Protein AF-A0A2R4FYD7-F1 (afdb_monomer)

Mean predicted aligned error: 16.91 Å

pLDDT: mean 74.59, std 19.52, range [27.27, 94.44]

InterPro domains:
  IPR013087 Zinc finger C2H2-type [PF00096] (38-62)
  IPR013087 Zinc finger C2H2-type [PF00096] (68-92)
  IPR013087 Zinc finger C2H2-type [PS00028] (40-62)
  IPR013087 Zinc finger C2H2-type [PS00028] (70-92)
  IPR013087 Zinc finger C2H2-type [PS50157] (38-67)
  IPR013087 Zinc finger C2H2-type [PS50157] (68-97)
  IPR013087 Zinc finger C2H2-type [PS50157] (98-124)
  IPR013087 Zinc finger C2H2-type [SM00355] (38-62)
  IPR013087 Zinc finger C2H2-type [SM00355] (68-92)
  IPR013087 Zinc finger C2H2-type [SM00355] (98-119)
  IPR036236 Zinc finger C2H2 superfamily [SSF57667] (49-107)

Radius of gyration: 28.53 Å; Cα contacts (8 Å, |Δi|>4): 106; chains: 1; bounding box: 79×67×63 Å

Solvent-accessible surface area (backbone atoms only — not comparable to full-atom values): 10102 Å² total; per-residue (Å²): 136,84,83,90,84,81,88,77,81,86,73,75,79,76,81,79,77,82,87,62,98,77,67,79,82,67,85,64,82,79,72,80,62,77,75,66,70,33,71,50,85,54,90,96,43,92,52,74,25,82,40,67,70,57,40,55,45,51,50,27,63,80,71,67,47,46,87,33,66,43,88,50,94,93,61,68,49,63,22,63,42,67,69,56,42,58,57,52,54,36,69,78,72,65,55,54,83,36,68,40,86,88,78,66,52,66,24,73,43,65,70,60,43,60,57,45,48,64,55,49,52,54,55,48,54,50,53,51,50,49,53,50,49,53,53,52,39,47,75,71,70,64,67,86,68,64,85,72,56,61,66,64,66,74,78,112

Nearest PDB structures (foldseek):
  5kea-assembly1_A  TM=8.793E-01  e=1.743E-09  Mus musculus
  6b0r-assembly1_D  TM=8.792E-01  e=4.077E-09  Homo sapiens
  6blw-assembly1_A  TM=8.544E-01  e=2.580E-09  Homo sapiens
  5ke8-assembly1_A  TM=8.823E-01  e=6.442E-09  Mus musculus
  6wmi-assembly2_D  TM=8.531E-01  e=9.881E-07  Homo sapiens

Organism: NCBI:txid177213

Sequence (156 aa):
TNSSGEGANGRRLRRVACTCPNCRDGEGRNNESKKKQHICHIPGCNKVYGKTSHLRAHLRWHAGERPFICNWLFCGKRFTRSDELQRHRRTHTGEKRFTCNECCKRFMRSDHLSKHIRHCVLMHHSVFFVLYYMFYLFLLGLGGIEKNLYDIVIEN

Foldseek 3Di:
DDDDDDDDDPDPPPDDDDPDPDPPPDPPPPPPVVQDKDADPPPPGGDIHSDPVVSVLVVCVVVVDFPAFAPDPPGRDTHSDPVVSVLVVCVVVVDFPDADPQPRDTHSDPVVVVVVNVVSCVVSVVVVVVVVVQVVCVVVVNPPDDPPVVVVVVVD

Structure (mmCIF, N/CA/C/O backbone):
data_AF-A0A2R4FYD7-F1
#
_entry.id   AF-A0A2R4FYD7-F1
#
loop_
_atom_site.group_PDB
_atom_site.id
_atom_site.type_symbol
_atom_site.label_atom_id
_atom_site.label_alt_id
_atom_site.label_comp_id
_atom_site.label_asym_id
_atom_site.label_entity_id
_atom_site.label_seq_id
_atom_site.pdbx_PDB_ins_code
_atom_site.Cartn_x
_atom_site.Cartn_y
_atom_site.Cartn_z
_atom_site.occupancy
_atom_site.B_iso_or_equiv
_atom_site.auth_seq_id
_atom_site.auth_comp_id
_atom_site.auth_asym_id
_atom_site.auth_atom_id
_atom_site.pdbx_PDB_model_num
ATOM 1 N N . THR A 1 1 ? 48.824 -39.545 5.256 1.00 33.00 1 THR A N 1
ATOM 2 C CA . THR A 1 1 ? 49.257 -38.715 6.392 1.00 33.00 1 THR A CA 1
ATOM 3 C C . THR A 1 1 ? 48.348 -37.506 6.471 1.00 33.00 1 THR A C 1
ATOM 5 O O . THR A 1 1 ? 48.280 -36.758 5.510 1.00 33.00 1 THR A O 1
ATOM 8 N N . ASN A 1 2 ? 47.643 -37.397 7.602 1.00 27.27 2 ASN A N 1
ATOM 9 C CA . ASN A 1 2 ? 47.117 -36.178 8.239 1.00 27.27 2 ASN A CA 1
ATOM 10 C C . ASN A 1 2 ? 46.028 -35.395 7.464 1.00 27.27 2 ASN A C 1
ATOM 12 O O . ASN A 1 2 ? 46.289 -34.783 6.440 1.00 27.27 2 ASN A O 1
ATOM 16 N N . SER A 1 3 ? 44.747 -35.561 7.828 1.00 29.89 3 SER A N 1
ATOM 17 C CA . SER A 1 3 ? 44.010 -34.864 8.917 1.00 29.89 3 SER A CA 1
ATOM 18 C C . SER A 1 3 ? 43.459 -33.505 8.459 1.00 29.89 3 SER A C 1
ATOM 20 O O . SER A 1 3 ? 44.226 -32.626 8.092 1.00 29.89 3 SER A O 1
ATOM 22 N N . SER A 1 4 ? 42.135 -33.377 8.335 1.00 28.45 4 SER A N 1
ATOM 23 C CA . SER A 1 4 ? 41.247 -32.719 9.320 1.00 28.45 4 SER A CA 1
ATOM 24 C C . SER A 1 4 ? 41.284 -31.188 9.256 1.00 28.45 4 SER A C 1
ATOM 26 O O . SER A 1 4 ? 42.335 -30.580 9.415 1.00 28.45 4 SER A O 1
ATOM 28 N N . GLY A 1 5 ? 40.118 -30.561 9.085 1.00 31.62 5 GLY A N 1
ATOM 29 C CA . GLY A 1 5 ? 39.974 -29.109 9.180 1.00 31.62 5 GLY A CA 1
ATOM 30 C C . GLY A 1 5 ? 38.547 -28.646 8.919 1.00 31.62 5 GLY A C 1
ATOM 31 O O . GLY A 1 5 ? 38.161 -28.390 7.785 1.00 31.62 5 GLY A O 1
ATOM 32 N N . GLU A 1 6 ? 37.775 -28.594 9.996 1.00 30.27 6 GLU A N 1
ATOM 33 C CA . GLU A 1 6 ? 36.379 -28.185 10.098 1.00 30.27 6 GLU A CA 1
ATOM 34 C C . GLU A 1 6 ? 36.137 -26.692 9.798 1.00 30.27 6 GLU A C 1
ATOM 36 O O . GLU A 1 6 ? 37.049 -25.884 9.640 1.00 30.27 6 GLU A O 1
ATOM 41 N N . GLY A 1 7 ? 34.851 -26.345 9.708 1.00 31.69 7 GLY A N 1
ATOM 42 C CA . GLY A 1 7 ? 34.322 -25.075 9.229 1.00 31.69 7 GLY A CA 1
ATOM 43 C C . GLY A 1 7 ? 34.656 -23.811 10.025 1.00 31.69 7 GLY A C 1
ATOM 44 O O . GLY A 1 7 ? 35.033 -23.823 11.191 1.00 31.69 7 GLY A O 1
ATOM 45 N N . ALA A 1 8 ? 34.371 -22.672 9.394 1.00 36.94 8 ALA A N 1
ATOM 46 C CA . ALA A 1 8 ? 34.264 -21.390 10.075 1.00 36.94 8 ALA A CA 1
ATOM 47 C C . ALA A 1 8 ? 33.096 -20.577 9.498 1.00 36.94 8 ALA A C 1
ATOM 49 O O . ALA A 1 8 ? 33.188 -19.916 8.466 1.00 36.94 8 ALA A O 1
ATOM 50 N N . ASN A 1 9 ? 31.973 -20.647 10.215 1.00 36.50 9 ASN A N 1
ATOM 51 C CA . ASN A 1 9 ? 30.857 -19.709 10.165 1.00 36.50 9 ASN A CA 1
ATOM 52 C C . ASN A 1 9 ? 31.379 -18.261 10.131 1.00 36.50 9 ASN A C 1
ATOM 54 O O . ASN A 1 9 ? 32.063 -17.830 11.063 1.00 36.50 9 ASN A O 1
ATOM 58 N N . GLY A 1 10 ? 31.015 -17.498 9.096 1.00 36.38 10 GLY A N 1
ATOM 59 C CA . GLY A 1 10 ? 31.314 -16.071 8.981 1.00 36.38 10 GLY A CA 1
ATOM 60 C C . GLY A 1 10 ? 30.627 -15.270 10.087 1.00 36.38 10 GLY A C 1
ATOM 61 O O . GLY A 1 10 ? 29.516 -14.765 9.915 1.00 36.38 10 GLY A O 1
ATOM 62 N N . ARG A 1 11 ? 31.278 -15.157 11.250 1.00 40.59 11 ARG A N 1
ATOM 63 C CA . ARG A 1 11 ? 30.823 -14.302 12.348 1.00 40.59 11 ARG A CA 1
ATOM 64 C C . ARG A 1 11 ? 30.932 -12.850 11.900 1.00 40.59 11 ARG A C 1
ATOM 66 O O . ARG A 1 11 ? 32.017 -12.293 11.778 1.00 40.59 11 ARG A O 1
ATOM 73 N N . ARG A 1 12 ? 29.769 -12.231 11.699 1.00 44.16 12 ARG A N 1
ATOM 74 C CA . ARG A 1 12 ? 29.578 -1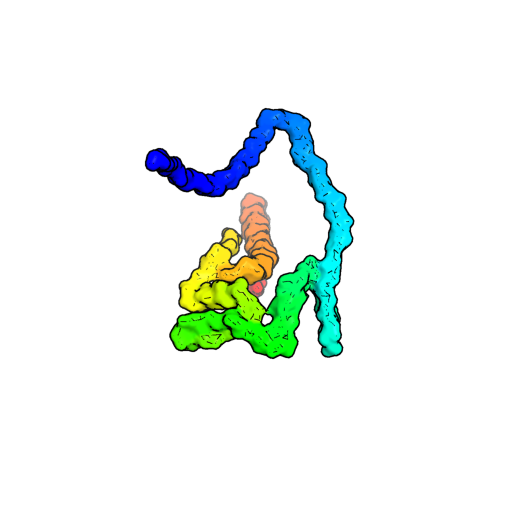0.780 11.660 1.00 44.16 12 ARG A CA 1
ATOM 75 C C . ARG A 1 12 ? 30.255 -10.192 12.906 1.00 44.16 12 ARG A C 1
ATOM 77 O O . ARG A 1 12 ? 29.752 -10.387 14.012 1.00 44.16 12 ARG A O 1
ATOM 84 N N . LEU A 1 13 ? 31.401 -9.529 12.731 1.00 43.53 13 LEU A N 1
ATOM 85 C CA . LEU A 1 13 ? 32.091 -8.827 13.814 1.00 43.53 13 LEU A CA 1
ATOM 86 C C . LEU A 1 13 ? 31.080 -7.895 14.494 1.00 43.53 13 LEU A C 1
ATOM 88 O O . LEU A 1 13 ? 30.484 -7.024 13.850 1.00 43.53 13 LEU A O 1
ATOM 92 N N . ARG A 1 14 ? 30.820 -8.135 15.784 1.00 42.22 14 ARG A N 1
ATOM 93 C CA . ARG A 1 14 ? 30.007 -7.238 16.604 1.00 42.22 14 ARG A CA 1
ATOM 94 C C . ARG A 1 14 ? 30.770 -5.923 16.696 1.00 42.22 14 ARG A C 1
ATOM 96 O O . ARG A 1 14 ? 31.913 -5.904 17.138 1.00 42.22 14 ARG A O 1
ATOM 103 N N . ARG A 1 15 ? 30.132 -4.838 16.256 1.00 48.00 15 ARG A N 1
ATOM 104 C CA . ARG A 1 15 ? 30.593 -3.477 16.533 1.00 48.00 15 ARG A CA 1
ATOM 105 C C . ARG A 1 15 ? 30.651 -3.339 18.055 1.00 48.00 15 ARG A C 1
ATOM 107 O O . ARG A 1 15 ? 29.610 -3.420 18.702 1.00 48.00 15 ARG A O 1
ATOM 114 N N . VAL A 1 16 ? 31.852 -3.217 18.611 1.00 51.78 16 VAL A N 1
ATOM 115 C CA . VAL A 1 16 ? 32.033 -2.840 20.013 1.00 51.78 16 VAL A CA 1
ATOM 116 C C . VAL A 1 16 ? 31.567 -1.391 20.121 1.00 51.78 16 VAL A C 1
ATOM 118 O O . VAL A 1 16 ? 32.040 -0.540 19.371 1.00 51.78 16 VAL A O 1
ATOM 121 N N . ALA A 1 17 ? 30.567 -1.139 20.962 1.00 49.44 17 ALA A N 1
ATOM 122 C CA . ALA A 1 17 ? 30.109 0.210 21.256 1.00 49.44 17 ALA A CA 1
ATOM 123 C C . ALA A 1 17 ? 31.117 0.861 22.209 1.00 49.44 17 ALA A C 1
ATOM 125 O O . ALA A 1 17 ? 31.441 0.289 23.250 1.00 49.44 17 ALA A O 1
ATOM 126 N N . CYS A 1 18 ? 31.634 2.025 21.832 1.00 50.72 18 CYS A N 1
ATOM 127 C CA . CYS A 1 18 ? 32.510 2.830 22.670 1.00 50.72 18 CYS A CA 1
ATOM 128 C C . CYS A 1 18 ? 31.709 3.344 23.880 1.00 50.72 18 CYS A C 1
ATOM 130 O O . CYS A 1 18 ? 30.612 3.867 23.713 1.00 50.72 18 CYS A O 1
ATOM 132 N N . THR A 1 19 ? 32.233 3.200 25.099 1.00 57.06 19 THR A N 1
ATOM 133 C CA . THR A 1 19 ? 31.563 3.613 26.351 1.00 57.06 19 THR A CA 1
ATOM 134 C C . THR A 1 19 ? 32.131 4.916 26.926 1.00 57.06 19 THR A C 1
ATOM 136 O O . THR A 1 19 ? 32.179 5.096 28.140 1.00 57.06 19 THR A O 1
ATOM 139 N N . CYS A 1 20 ? 32.604 5.830 26.078 1.00 50.19 20 CYS A N 1
ATOM 140 C CA . CYS A 1 20 ? 33.172 7.101 26.527 1.00 50.19 20 CYS A CA 1
ATOM 141 C C . CYS A 1 20 ? 32.080 8.189 26.618 1.00 50.19 20 CYS A C 1
ATOM 143 O O . CYS A 1 20 ? 31.409 8.433 25.616 1.00 50.19 20 CYS A O 1
ATOM 145 N N . PRO A 1 21 ? 31.936 8.911 27.751 1.00 57.28 21 PRO A N 1
ATOM 146 C CA . PRO A 1 21 ? 30.875 9.911 27.950 1.00 57.28 21 PRO A CA 1
ATOM 147 C C . PRO A 1 21 ? 30.962 11.171 27.069 1.00 57.28 21 PRO A C 1
ATOM 149 O O . PRO A 1 21 ? 30.112 12.045 27.192 1.00 57.28 21 PRO A O 1
ATOM 152 N N . ASN A 1 22 ? 31.989 11.300 26.219 1.00 51.84 22 ASN A N 1
ATOM 153 C CA . ASN A 1 22 ? 32.219 12.495 25.397 1.00 51.84 22 ASN A CA 1
ATOM 154 C C . ASN A 1 22 ? 32.762 12.201 23.984 1.00 51.84 22 ASN A C 1
ATOM 156 O O . ASN A 1 22 ? 33.291 13.091 23.317 1.00 51.84 22 ASN A O 1
ATOM 160 N N . CYS A 1 23 ? 32.625 10.964 23.492 1.00 43.88 23 CYS A N 1
ATOM 161 C CA . CYS A 1 23 ? 32.843 10.703 22.071 1.00 43.88 23 CYS A CA 1
ATOM 162 C C . CYS A 1 23 ? 31.689 11.328 21.280 1.00 43.88 23 CYS A C 1
ATOM 164 O O . CYS A 1 23 ? 30.550 10.867 21.351 1.00 43.88 23 CYS A O 1
ATOM 166 N N . ARG A 1 24 ? 31.978 12.378 20.502 1.00 52.16 24 ARG A N 1
ATOM 167 C CA . ARG A 1 24 ? 31.128 12.773 19.372 1.00 52.16 24 ARG A CA 1
ATOM 168 C C . ARG A 1 24 ? 31.224 11.672 18.317 1.00 52.16 24 ARG A C 1
ATOM 170 O O . ARG A 1 24 ? 32.004 11.761 17.373 1.00 52.16 24 ARG A O 1
ATOM 177 N N . ASP A 1 25 ? 30.464 10.604 18.521 1.00 47.91 25 ASP A N 1
ATOM 178 C CA . ASP A 1 25 ? 30.316 9.538 17.543 1.00 47.91 25 ASP A CA 1
ATOM 179 C C . ASP A 1 25 ? 29.628 10.102 16.299 1.00 47.91 25 ASP A C 1
ATOM 181 O O . ASP A 1 25 ? 28.434 10.398 16.287 1.00 47.91 25 ASP A O 1
ATOM 185 N N . GLY A 1 26 ? 30.412 10.224 15.232 1.00 52.62 26 GLY A N 1
ATOM 186 C CA . GLY A 1 26 ? 29.911 10.472 13.892 1.00 52.62 26 GLY A CA 1
ATOM 187 C C . GLY A 1 26 ? 30.078 11.910 13.427 1.00 52.62 26 GLY A C 1
ATOM 188 O O . GLY A 1 26 ? 29.093 12.591 13.151 1.00 52.62 26 GLY A O 1
ATOM 189 N N . GLU A 1 27 ? 31.317 12.295 13.115 1.00 43.78 27 GLU A N 1
ATOM 190 C CA . GLU A 1 27 ? 31.536 12.907 11.803 1.00 43.78 27 GLU A CA 1
ATOM 191 C C . GLU A 1 27 ? 31.035 11.901 10.763 1.00 43.78 27 GLU A C 1
ATOM 193 O O . GLU A 1 27 ? 31.726 10.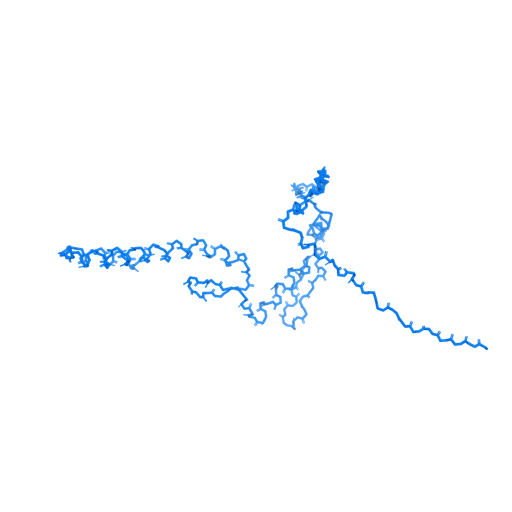986 10.303 1.00 43.78 27 GLU A O 1
ATOM 198 N N . GLY A 1 28 ? 29.734 11.991 10.489 1.00 46.50 28 GLY A N 1
ATOM 199 C CA . GLY A 1 28 ? 29.134 11.338 9.356 1.00 46.50 28 GLY A CA 1
ATOM 200 C C . GLY A 1 28 ? 29.953 11.765 8.159 1.00 46.50 28 GLY A C 1
ATOM 201 O O . GLY A 1 28 ? 30.082 12.956 7.905 1.00 46.50 28 GLY A O 1
ATOM 202 N N . ARG A 1 29 ? 30.507 10.788 7.438 1.00 45.06 29 ARG A N 1
ATOM 203 C CA . ARG A 1 29 ? 30.968 10.996 6.071 1.00 45.06 29 ARG A CA 1
ATOM 204 C C . ARG A 1 29 ? 29.830 11.677 5.320 1.00 45.06 29 ARG A C 1
ATOM 206 O O . ARG A 1 29 ? 28.908 11.017 4.840 1.00 45.06 29 ARG A O 1
ATOM 213 N N . ASN A 1 30 ? 29.903 12.992 5.220 1.00 46.16 30 ASN A N 1
ATOM 214 C CA . ASN A 1 30 ? 29.265 13.822 4.224 1.00 46.16 30 ASN A CA 1
ATOM 215 C C . ASN A 1 30 ? 29.924 13.473 2.890 1.00 46.16 30 ASN A C 1
ATOM 217 O O . ASN A 1 30 ? 30.601 14.262 2.244 1.00 46.16 30 ASN A O 1
ATOM 221 N N . ASN A 1 31 ? 29.684 12.235 2.460 1.00 47.81 31 ASN A N 1
ATOM 222 C CA . ASN A 1 31 ? 29.719 11.892 1.063 1.00 47.81 31 ASN A CA 1
ATOM 223 C C . ASN A 1 31 ? 28.508 12.591 0.457 1.00 47.81 31 ASN A C 1
ATOM 225 O O . ASN A 1 31 ? 27.449 11.989 0.268 1.00 47.81 31 ASN A O 1
ATOM 229 N N . GLU A 1 32 ? 28.676 13.864 0.119 1.00 52.69 32 GLU A N 1
ATOM 230 C CA . GLU A 1 32 ? 27.857 14.543 -0.873 1.00 52.69 32 GLU A CA 1
ATOM 231 C C . GLU A 1 32 ? 28.197 13.952 -2.251 1.00 52.69 32 GLU A C 1
ATOM 233 O O . GLU A 1 32 ? 28.662 14.595 -3.187 1.00 52.69 32 GLU A O 1
ATOM 238 N N . SER A 1 33 ? 28.015 12.634 -2.369 1.00 58.75 33 SER A N 1
ATOM 239 C CA . SER A 1 33 ? 28.009 11.933 -3.633 1.00 58.75 33 SER A CA 1
ATOM 240 C C . SER A 1 33 ? 26.774 12.435 -4.354 1.00 58.75 33 SER A C 1
ATOM 242 O O . SER A 1 33 ? 25.667 11.992 -4.040 1.00 58.75 33 SER A O 1
ATOM 244 N N . LYS A 1 34 ? 26.958 13.381 -5.286 1.00 62.16 34 LYS A N 1
ATOM 245 C CA . LYS A 1 34 ? 25.941 13.807 -6.257 1.00 62.16 34 LYS A CA 1
ATOM 246 C C . LYS A 1 34 ? 25.150 12.573 -6.678 1.00 62.16 34 LYS A C 1
ATOM 248 O O . LYS A 1 34 ? 25.663 11.695 -7.375 1.00 62.16 34 LYS A O 1
ATOM 253 N N . LYS A 1 35 ? 23.928 12.447 -6.161 1.00 69.62 35 LYS A N 1
ATOM 254 C CA . LYS A 1 35 ? 23.138 11.228 -6.299 1.00 69.62 35 LYS A CA 1
ATOM 255 C C . LYS A 1 35 ? 22.735 11.129 -7.761 1.00 69.62 35 LYS A C 1
ATOM 257 O O . LYS A 1 35 ? 21.830 11.837 -8.193 1.00 69.62 35 LYS A O 1
ATOM 262 N N . LYS A 1 36 ? 23.453 10.306 -8.531 1.00 77.31 36 LYS A N 1
ATOM 263 C CA . LYS A 1 36 ? 23.205 10.134 -9.964 1.00 77.31 36 LYS A CA 1
ATOM 264 C C . LYS A 1 36 ? 21.737 9.759 -10.161 1.00 77.31 36 LYS A C 1
ATOM 266 O O . LYS A 1 36 ? 21.262 8.758 -9.626 1.00 77.31 36 LYS A O 1
ATOM 271 N N . GLN A 1 37 ? 21.015 10.612 -10.876 1.00 86.06 37 GLN A N 1
ATOM 272 C CA . GLN A 1 37 ? 19.618 10.385 -11.210 1.00 86.06 37 GLN A CA 1
ATOM 273 C C . GLN A 1 37 ? 19.529 9.466 -12.434 1.00 86.06 37 GLN A C 1
ATOM 275 O O . GLN A 1 37 ? 20.411 9.449 -13.291 1.00 86.06 37 GLN A O 1
ATOM 280 N N . HIS A 1 38 ? 18.465 8.676 -12.498 1.00 88.69 38 HIS A N 1
ATOM 281 C CA . HIS A 1 38 ? 18.201 7.704 -13.550 1.00 88.69 38 HIS A CA 1
ATOM 282 C C . HIS A 1 38 ? 16.876 8.061 -14.215 1.00 88.69 38 HIS A C 1
ATOM 284 O O . HIS A 1 38 ? 15.819 7.940 -13.596 1.00 88.69 38 HIS A O 1
ATOM 290 N N . ILE A 1 39 ? 16.946 8.538 -15.452 1.00 90.50 39 ILE A N 1
ATOM 291 C CA . ILE A 1 39 ? 15.816 9.108 -16.189 1.00 90.50 39 ILE A CA 1
ATOM 292 C C . ILE A 1 39 ? 15.233 8.036 -17.117 1.00 90.50 39 ILE A C 1
ATOM 294 O O . ILE A 1 39 ? 15.971 7.217 -17.664 1.00 90.50 39 ILE A O 1
ATOM 298 N N . CYS A 1 40 ? 13.910 8.011 -17.266 1.00 92.50 40 CYS A N 1
ATOM 299 C CA . CYS A 1 40 ? 13.259 7.228 -18.310 1.00 92.50 40 CYS A CA 1
ATOM 300 C C . CYS A 1 40 ? 13.381 7.958 -19.653 1.00 92.50 40 CYS A C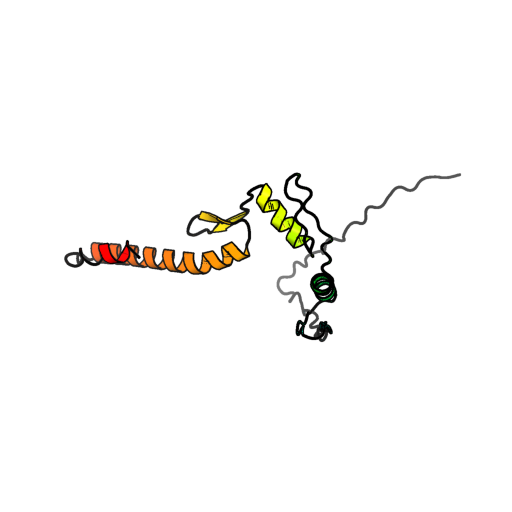 1
ATOM 302 O O . CYS A 1 40 ? 13.027 9.127 -19.745 1.00 92.50 40 CYS A O 1
ATOM 304 N N . HIS A 1 41 ? 13.874 7.279 -20.688 1.00 90.50 41 HIS A N 1
ATOM 305 C CA . HIS A 1 41 ? 14.049 7.864 -22.025 1.00 90.50 41 HIS A CA 1
ATOM 306 C C . HIS A 1 41 ? 12.927 7.496 -23.005 1.00 90.50 41 HIS A C 1
ATOM 308 O O . HIS A 1 41 ? 13.037 7.764 -24.197 1.00 90.50 41 HIS A O 1
ATOM 314 N N . ILE A 1 42 ? 11.851 6.870 -22.524 1.00 90.06 42 ILE A N 1
ATOM 315 C CA . ILE A 1 42 ? 10.721 6.492 -23.374 1.00 90.06 42 ILE A CA 1
ATOM 316 C C . ILE A 1 42 ? 9.920 7.757 -23.724 1.00 90.06 42 ILE A C 1
ATOM 318 O O . ILE A 1 42 ? 9.538 8.487 -22.802 1.00 90.06 42 ILE A O 1
AT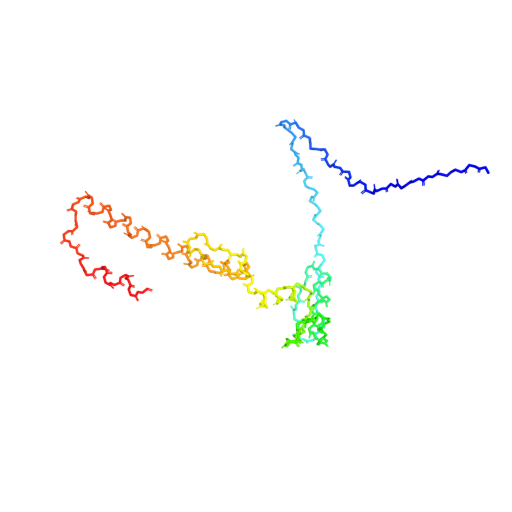OM 322 N N . PRO A 1 43 ? 9.644 8.025 -25.017 1.00 88.62 43 PRO A N 1
ATOM 323 C CA . PRO A 1 43 ? 8.863 9.185 -25.438 1.00 88.62 43 PRO A CA 1
ATOM 324 C C . PRO A 1 43 ? 7.525 9.269 -24.691 1.00 88.62 43 PRO A C 1
ATOM 326 O O . PRO A 1 43 ? 6.796 8.284 -24.593 1.00 88.62 43 PRO A O 1
ATOM 329 N N . GLY A 1 44 ? 7.221 10.438 -24.120 1.00 86.62 44 GLY A N 1
ATOM 330 C CA . GLY A 1 44 ? 6.018 10.654 -23.305 1.00 86.62 44 GLY A CA 1
ATOM 331 C C . GLY A 1 44 ? 6.143 10.264 -21.824 1.00 86.62 44 GLY A C 1
ATOM 332 O O . GLY A 1 44 ? 5.179 10.424 -21.075 1.00 86.62 44 GLY A O 1
ATOM 333 N N . CYS A 1 45 ? 7.308 9.794 -21.358 1.00 88.50 45 CYS A N 1
ATOM 334 C CA . CYS A 1 45 ? 7.545 9.464 -19.952 1.00 88.50 45 CYS A CA 1
ATOM 335 C C . CYS A 1 45 ? 8.617 10.357 -19.303 1.00 88.50 45 CYS A C 1
ATOM 337 O O . CYS A 1 45 ? 9.809 10.163 -19.502 1.00 88.50 45 CYS A O 1
ATOM 339 N N . ASN A 1 46 ? 8.199 11.272 -18.421 1.00 89.06 46 ASN A N 1
ATOM 340 C CA . ASN A 1 46 ? 9.098 12.206 -17.720 1.00 89.06 46 ASN A CA 1
ATOM 341 C C . ASN A 1 46 ? 9.477 11.741 -16.297 1.00 89.06 46 ASN A C 1
ATOM 343 O O . ASN A 1 46 ? 9.597 12.546 -15.371 1.00 89.06 46 ASN A O 1
ATOM 347 N N . LYS A 1 47 ? 9.604 10.428 -16.065 1.00 92.94 47 LYS A N 1
ATOM 348 C CA . LYS A 1 47 ? 9.904 9.883 -14.728 1.00 92.94 47 LYS A CA 1
ATOM 349 C C . LYS A 1 47 ? 11.409 9.815 -14.458 1.00 92.94 47 LYS A C 1
ATOM 351 O O . LYS A 1 47 ? 12.180 9.305 -15.268 1.00 92.94 47 LYS A O 1
ATOM 356 N N . VAL A 1 48 ? 11.806 10.259 -13.264 1.00 92.31 48 VAL A N 1
ATOM 357 C CA . VAL A 1 48 ? 13.197 10.259 -12.789 1.00 92.31 48 VAL A CA 1
ATOM 358 C C . VAL A 1 48 ? 13.309 9.495 -11.473 1.00 92.31 48 VAL A C 1
ATOM 360 O O . VAL A 1 48 ? 12.465 9.617 -10.584 1.00 92.31 48 VAL A O 1
ATOM 363 N N . TYR A 1 49 ? 14.366 8.700 -11.338 1.00 92.00 49 TYR A N 1
ATOM 364 C CA . TYR A 1 49 ? 14.579 7.792 -10.218 1.00 92.00 49 TYR A CA 1
ATOM 365 C C . TYR A 1 49 ? 15.954 7.993 -9.591 1.00 92.00 49 TYR A C 1
ATOM 367 O O . TYR A 1 49 ? 16.968 8.034 -10.273 1.00 92.00 49 TYR A O 1
ATOM 375 N N . GLY A 1 50 ? 16.022 8.020 -8.260 1.00 90.31 50 GLY A N 1
ATOM 376 C CA . GLY A 1 50 ? 17.301 8.104 -7.541 1.00 90.31 50 GLY A CA 1
ATOM 377 C C . GLY A 1 50 ? 18.071 6.780 -7.421 1.00 90.31 50 GLY A C 1
ATOM 378 O O . GLY A 1 50 ? 19.086 6.748 -6.733 1.00 90.31 50 GLY A O 1
ATOM 379 N N . LYS A 1 51 ? 17.562 5.675 -7.992 1.00 89.06 51 LYS A N 1
ATOM 380 C CA . LYS A 1 51 ? 18.199 4.342 -7.995 1.00 89.06 51 LYS A CA 1
ATOM 381 C C . LYS A 1 51 ? 17.952 3.623 -9.325 1.00 89.06 51 LYS A C 1
ATOM 383 O O . LYS A 1 51 ? 16.817 3.614 -9.806 1.00 89.06 51 LYS A O 1
ATOM 388 N N . THR A 1 52 ? 18.967 2.939 -9.857 1.00 89.19 52 THR A N 1
ATOM 389 C CA . THR A 1 52 ? 18.868 2.110 -11.079 1.00 89.19 52 THR A CA 1
ATOM 390 C C . THR A 1 52 ? 17.802 1.021 -10.972 1.00 89.19 52 THR A C 1
ATOM 392 O O . THR A 1 52 ? 17.064 0.782 -11.925 1.00 89.19 52 THR A O 1
ATOM 395 N N . SER A 1 53 ? 17.678 0.374 -9.809 1.00 88.62 53 SER A N 1
ATOM 396 C CA . SER A 1 53 ? 16.687 -0.683 -9.571 1.00 88.62 53 SER A CA 1
ATOM 397 C C . SER A 1 53 ? 15.247 -0.186 -9.708 1.00 88.62 53 SER A C 1
ATOM 399 O O . SER A 1 53 ? 14.388 -0.926 -10.185 1.00 88.62 53 SER A O 1
ATOM 401 N N . HIS A 1 54 ? 14.982 1.070 -9.341 1.00 90.00 54 HIS A N 1
ATOM 402 C CA . HIS A 1 54 ? 13.662 1.680 -9.487 1.00 90.00 54 HIS A CA 1
ATOM 403 C C . HIS A 1 54 ? 13.363 2.035 -10.945 1.00 90.00 54 HIS A C 1
ATOM 405 O O . HIS A 1 54 ? 12.255 1.761 -11.397 1.00 90.00 54 HIS A O 1
ATOM 411 N N . LEU A 1 55 ? 14.346 2.562 -11.689 1.00 91.00 55 LEU A N 1
ATOM 412 C CA . LEU A 1 55 ? 14.192 2.787 -13.128 1.00 91.00 55 LEU A CA 1
ATOM 413 C C . LEU A 1 55 ? 13.919 1.460 -13.853 1.00 91.00 55 LEU A C 1
ATOM 415 O O . LEU A 1 55 ? 12.956 1.371 -14.600 1.00 91.00 55 LEU A O 1
ATOM 419 N N . ARG A 1 56 ? 14.683 0.395 -13.571 1.00 88.38 56 ARG A N 1
ATOM 420 C CA . ARG A 1 56 ? 14.434 -0.940 -14.151 1.00 88.38 56 ARG A CA 1
ATOM 421 C C . ARG A 1 56 ? 13.033 -1.463 -13.832 1.00 88.38 56 ARG A C 1
ATOM 423 O O . ARG A 1 56 ? 12.357 -1.981 -14.712 1.00 88.38 56 ARG A O 1
ATOM 430 N N . ALA A 1 57 ? 12.581 -1.316 -12.587 1.00 88.19 57 ALA A N 1
ATOM 431 C CA . ALA A 1 57 ? 11.226 -1.708 -12.207 1.00 88.19 57 ALA A CA 1
ATOM 432 C C . ALA A 1 57 ? 10.148 -0.884 -12.929 1.00 88.19 57 ALA A C 1
ATOM 434 O O . ALA A 1 57 ? 9.103 -1.424 -13.273 1.00 88.19 57 ALA A O 1
ATOM 435 N N . HIS A 1 58 ? 10.403 0.401 -13.171 1.00 88.88 58 HIS A N 1
ATOM 436 C CA . HIS A 1 58 ? 9.525 1.258 -13.957 1.00 88.88 58 HIS A CA 1
ATOM 437 C C . HIS A 1 58 ? 9.500 0.869 -15.439 1.00 88.88 58 HIS A C 1
ATOM 439 O O . HIS A 1 58 ? 8.425 0.824 -16.024 1.00 88.88 58 HIS A O 1
ATOM 445 N N . LEU A 1 59 ? 10.639 0.520 -16.036 1.00 89.25 59 LEU A N 1
ATOM 446 C CA . LEU A 1 59 ? 10.691 0.077 -17.433 1.00 89.25 59 LEU A CA 1
ATOM 447 C C . LEU A 1 59 ? 9.861 -1.194 -17.670 1.00 89.25 59 LEU A C 1
ATOM 449 O O . LEU A 1 59 ? 9.242 -1.320 -18.722 1.00 89.25 59 LEU A O 1
ATOM 453 N N . ARG A 1 60 ? 9.731 -2.077 -16.669 1.00 88.19 60 ARG A N 1
ATOM 454 C CA . ARG A 1 60 ? 8.804 -3.222 -16.740 1.00 88.19 60 ARG A CA 1
ATOM 455 C C . ARG A 1 60 ? 7.345 -2.813 -16.940 1.00 88.19 60 ARG A C 1
ATOM 457 O O . ARG A 1 60 ? 6.587 -3.565 -17.535 1.00 88.19 60 ARG A O 1
ATOM 464 N N . TRP A 1 61 ? 6.940 -1.632 -16.471 1.00 84.44 61 TRP A N 1
ATOM 465 C CA . TRP A 1 61 ? 5.596 -1.116 -16.735 1.00 84.44 61 TRP A CA 1
ATOM 466 C C . TRP A 1 61 ? 5.404 -0.787 -18.218 1.00 84.44 61 TRP A C 1
ATOM 468 O O . TRP A 1 61 ? 4.383 -1.164 -18.783 1.00 84.44 61 TRP A O 1
ATOM 478 N N . HIS A 1 62 ? 6.402 -0.168 -18.856 1.00 85.81 62 HIS A N 1
ATOM 479 C CA . HIS A 1 62 ? 6.374 0.105 -20.294 1.00 85.81 62 HIS A CA 1
ATOM 480 C C . HIS A 1 62 ? 6.403 -1.173 -21.137 1.00 85.81 62 HIS A C 1
ATOM 482 O O . HIS A 1 62 ? 5.685 -1.266 -22.124 1.00 85.81 62 HIS A O 1
ATOM 488 N N . ALA A 1 63 ? 7.185 -2.169 -20.721 1.00 84.19 63 ALA A N 1
ATOM 489 C CA . ALA A 1 63 ? 7.255 -3.468 -21.389 1.00 84.19 63 ALA A CA 1
ATOM 490 C C . ALA A 1 63 ? 6.051 -4.385 -21.084 1.00 84.19 63 ALA A C 1
ATOM 492 O O . ALA A 1 63 ? 5.948 -5.474 -21.637 1.00 84.19 63 ALA A O 1
ATOM 493 N N . GLY A 1 64 ? 5.162 -3.996 -20.161 1.00 83.00 64 GLY A N 1
ATOM 494 C CA . GLY A 1 64 ? 4.064 -4.848 -19.694 1.00 83.00 64 GLY A CA 1
ATOM 495 C C . GLY A 1 64 ? 4.508 -6.082 -18.891 1.00 83.00 64 GLY A C 1
ATOM 496 O O . GLY A 1 64 ? 3.678 -6.921 -18.535 1.00 83.00 64 GLY A O 1
ATOM 497 N N . GLU A 1 65 ? 5.792 -6.200 -18.555 1.00 85.94 65 GLU A N 1
ATOM 498 C CA . GLU A 1 65 ? 6.345 -7.341 -17.835 1.00 85.94 65 GLU A CA 1
ATOM 499 C C . GLU A 1 65 ? 5.872 -7.376 -16.378 1.00 85.94 65 GLU A C 1
ATOM 501 O O . GLU A 1 65 ? 6.156 -6.491 -15.562 1.00 85.94 65 GLU A O 1
ATOM 506 N N . ARG A 1 66 ? 5.189 -8.462 -16.011 1.00 85.50 66 ARG A N 1
ATOM 507 C CA . ARG A 1 66 ? 4.729 -8.715 -14.639 1.00 85.50 66 ARG A CA 1
ATOM 508 C C . ARG A 1 66 ? 5.245 -10.065 -14.137 1.00 85.50 66 ARG A C 1
ATOM 510 O O . ARG A 1 66 ? 4.483 -11.033 -14.119 1.00 85.50 66 ARG A O 1
ATOM 517 N N . PRO A 1 67 ? 6.531 -10.144 -13.752 1.00 85.94 67 PRO A N 1
ATOM 518 C CA . PRO A 1 67 ? 7.177 -11.411 -13.412 1.00 85.94 67 PRO A CA 1
ATOM 519 C C . PRO A 1 67 ? 6.706 -12.002 -12.075 1.00 85.94 67 PRO A C 1
ATOM 521 O O . PRO A 1 67 ? 6.927 -13.178 -11.813 1.00 85.94 67 PRO A O 1
ATOM 524 N N . PHE A 1 68 ? 6.059 -11.214 -11.212 1.00 89.50 68 PHE A N 1
ATOM 525 C CA . PHE A 1 68 ? 5.655 -11.664 -9.880 1.00 89.50 68 PHE A CA 1
ATOM 526 C C . PHE A 1 68 ? 4.187 -12.088 -9.878 1.00 89.50 68 PHE A C 1
ATOM 528 O O . PHE A 1 68 ? 3.310 -11.248 -10.058 1.00 89.50 68 PHE A O 1
ATOM 535 N N . ILE A 1 69 ? 3.907 -13.371 -9.646 1.00 91.19 69 ILE A N 1
ATOM 536 C CA . ILE A 1 69 ? 2.555 -13.946 -9.725 1.00 91.19 69 ILE A CA 1
ATOM 537 C C . ILE A 1 69 ? 2.064 -14.347 -8.329 1.00 91.19 69 ILE A C 1
ATOM 539 O O . ILE A 1 69 ? 2.826 -14.841 -7.497 1.00 91.19 69 ILE A O 1
ATOM 543 N N . CYS A 1 70 ? 0.783 -14.108 -8.052 1.00 94.44 70 CYS A N 1
ATOM 544 C CA . CYS A 1 70 ? 0.109 -14.633 -6.875 1.00 94.44 70 CYS A CA 1
ATOM 545 C C . CYS A 1 70 ? -0.239 -16.107 -7.086 1.00 94.44 70 CYS A C 1
ATOM 547 O O . CYS A 1 70 ? -1.133 -16.427 -7.864 1.00 94.44 70 CYS A O 1
ATOM 549 N N . ASN A 1 71 ? 0.433 -16.987 -6.342 1.00 91.44 71 ASN A N 1
ATOM 550 C CA . ASN A 1 71 ? 0.235 -18.439 -6.408 1.00 91.44 71 ASN A CA 1
ATOM 551 C C . ASN A 1 71 ? -1.011 -18.926 -5.640 1.00 91.44 71 ASN A C 1
ATOM 553 O O . ASN A 1 71 ? -1.134 -20.111 -5.349 1.00 91.44 71 ASN A O 1
ATOM 557 N N . TRP A 1 72 ? -1.923 -18.026 -5.260 1.00 91.12 72 TRP A N 1
ATOM 558 C CA . TRP A 1 72 ? -3.198 -18.414 -4.659 1.00 91.12 72 TRP A CA 1
ATOM 559 C C . TRP A 1 72 ? -4.138 -18.945 -5.747 1.00 91.12 72 TRP A C 1
ATOM 561 O O . TRP A 1 72 ? -4.327 -18.269 -6.760 1.00 91.12 72 TRP A O 1
ATOM 571 N N . LEU A 1 73 ? -4.745 -20.115 -5.512 1.00 88.25 73 LEU A N 1
ATOM 572 C CA . LEU A 1 73 ? -5.428 -20.938 -6.524 1.00 88.25 73 LEU A CA 1
ATOM 573 C C . LEU A 1 73 ? -6.436 -20.167 -7.395 1.00 88.25 73 LEU A C 1
ATOM 575 O O . LEU A 1 73 ? -6.432 -20.304 -8.611 1.00 88.25 73 LEU A O 1
ATOM 579 N N . PHE A 1 74 ? -7.243 -19.295 -6.787 1.00 89.19 74 PHE A N 1
ATOM 580 C CA . PHE A 1 74 ? -8.268 -18.506 -7.486 1.00 89.19 74 PHE A CA 1
ATOM 581 C C . PHE A 1 74 ? -7.852 -17.059 -7.809 1.00 89.19 74 PHE A C 1
ATOM 583 O O . PHE A 1 74 ? -8.693 -16.246 -8.179 1.00 89.19 74 PHE A O 1
ATOM 590 N N . CYS A 1 75 ? -6.585 -16.676 -7.609 1.00 91.50 75 CYS A N 1
ATOM 591 C CA . CYS A 1 75 ? -6.169 -15.279 -7.741 1.00 91.50 75 CYS A CA 1
ATOM 592 C C . CYS A 1 75 ? -5.483 -14.953 -9.068 1.00 91.50 75 CYS A C 1
ATOM 594 O O . CYS A 1 75 ? -5.865 -13.986 -9.724 1.00 91.50 75 CYS A O 1
ATOM 596 N N . GLY A 1 76 ? -4.416 -15.678 -9.419 1.00 86.06 76 GLY A N 1
ATOM 597 C CA . GLY A 1 76 ? -3.652 -15.483 -10.661 1.00 86.06 76 GLY A CA 1
ATOM 598 C C . GLY A 1 76 ? -3.065 -14.077 -10.904 1.00 86.06 76 GLY A C 1
ATOM 599 O O . GLY A 1 76 ? -2.496 -13.828 -11.968 1.00 86.06 76 GLY A O 1
ATOM 600 N N . LYS A 1 77 ? -3.184 -13.129 -9.959 1.00 90.38 77 LYS A N 1
ATOM 601 C CA . LYS A 1 77 ? -2.788 -11.725 -10.160 1.00 90.38 77 LYS A CA 1
ATOM 602 C C . LYS A 1 77 ? -1.282 -11.581 -10.348 1.00 90.38 77 LYS A C 1
ATOM 604 O O . LYS A 1 77 ? -0.498 -12.175 -9.611 1.00 90.38 77 LYS A O 1
ATOM 609 N N . ARG A 1 78 ? -0.886 -10.727 -11.297 1.00 92.19 78 ARG A N 1
ATOM 610 C CA . ARG A 1 78 ? 0.519 -10.450 -11.630 1.00 92.19 78 ARG A CA 1
ATOM 611 C C . ARG A 1 78 ? 0.935 -9.023 -11.273 1.00 92.19 78 ARG A C 1
ATOM 613 O O . ARG A 1 78 ? 0.167 -8.081 -11.483 1.00 92.19 78 ARG A O 1
ATOM 620 N N . PHE A 1 79 ? 2.175 -8.869 -10.819 1.00 90.38 79 PHE A N 1
ATOM 621 C CA . PHE A 1 79 ? 2.776 -7.634 -10.316 1.00 90.38 79 PHE A CA 1
ATOM 622 C C . PHE A 1 79 ? 4.139 -7.371 -10.964 1.00 90.38 79 PHE A C 1
ATOM 624 O O . PHE A 1 79 ? 4.850 -8.294 -11.370 1.00 90.38 79 PHE A O 1
ATOM 631 N N . THR A 1 80 ? 4.523 -6.097 -11.041 1.00 88.38 80 THR A N 1
ATOM 632 C CA . THR A 1 80 ? 5.813 -5.660 -11.609 1.00 88.38 80 THR A CA 1
ATOM 633 C C . THR A 1 80 ? 6.935 -5.672 -10.565 1.00 88.38 80 THR A C 1
ATOM 635 O O . THR A 1 80 ? 8.121 -5.622 -10.916 1.00 88.38 80 THR A O 1
ATOM 638 N N . ARG A 1 81 ? 6.584 -5.740 -9.271 1.00 87.69 81 ARG A N 1
ATOM 639 C CA . ARG A 1 81 ? 7.521 -5.754 -8.141 1.00 87.69 81 ARG A CA 1
ATOM 640 C C . ARG A 1 81 ? 7.167 -6.813 -7.090 1.00 87.69 81 ARG A C 1
ATOM 642 O O . ARG A 1 81 ? 5.998 -7.118 -6.859 1.00 87.69 81 ARG A O 1
ATOM 649 N N . SER A 1 82 ? 8.184 -7.328 -6.400 1.00 89.62 82 SER A N 1
ATOM 650 C CA . SER A 1 82 ? 8.025 -8.345 -5.351 1.00 89.62 82 SER A CA 1
ATOM 651 C C . SER A 1 82 ? 7.317 -7.816 -4.101 1.00 89.62 82 SER A C 1
ATOM 653 O O . SER A 1 82 ? 6.506 -8.523 -3.505 1.00 89.62 82 SER A O 1
ATOM 655 N N . ASP A 1 83 ? 7.565 -6.563 -3.715 1.00 88.81 83 ASP A N 1
ATOM 656 C CA . ASP A 1 83 ? 6.921 -5.927 -2.561 1.00 88.81 83 ASP A CA 1
ATOM 657 C C . ASP A 1 83 ? 5.424 -5.665 -2.794 1.00 88.81 83 ASP A C 1
ATOM 659 O O . ASP A 1 83 ? 4.628 -5.689 -1.853 1.00 88.81 83 ASP A O 1
ATOM 663 N N . GLU A 1 84 ? 5.015 -5.463 -4.048 1.00 90.69 84 GLU A N 1
ATOM 664 C CA . GLU A 1 84 ? 3.603 -5.394 -4.435 1.00 90.69 84 GLU A CA 1
ATOM 665 C C . GLU A 1 84 ? 2.917 -6.748 -4.272 1.00 90.69 84 GLU A C 1
ATOM 667 O O . GLU A 1 84 ? 1.869 -6.813 -3.628 1.00 90.69 84 GLU A O 1
ATOM 672 N N . LEU A 1 85 ? 3.537 -7.827 -4.761 1.00 93.19 85 LEU A N 1
ATOM 673 C CA . LEU A 1 85 ? 3.035 -9.187 -4.567 1.00 93.19 85 LEU A CA 1
ATOM 674 C C . LEU A 1 85 ? 2.939 -9.539 -3.075 1.00 93.19 85 LEU A C 1
ATOM 676 O O . LEU A 1 85 ? 1.910 -10.036 -2.622 1.00 93.19 85 LEU A O 1
ATOM 680 N N . GLN A 1 86 ? 3.975 -9.253 -2.281 1.00 90.50 86 GLN A N 1
ATOM 681 C CA . GLN A 1 86 ? 3.962 -9.542 -0.844 1.00 90.50 86 GLN A CA 1
ATOM 682 C C . GLN A 1 86 ? 2.847 -8.779 -0.118 1.00 90.50 86 GLN A C 1
A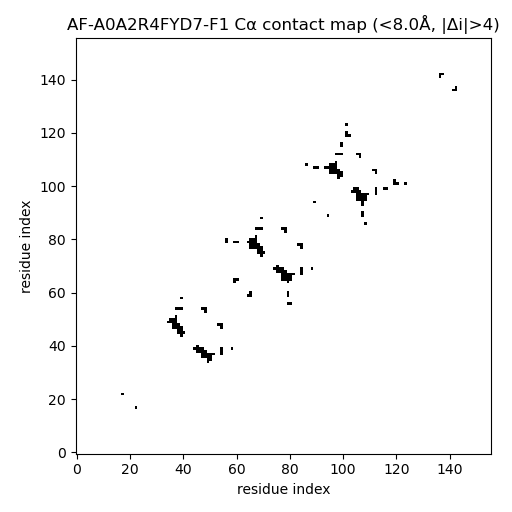TOM 684 O O . GLN A 1 86 ? 2.180 -9.332 0.756 1.00 90.50 86 GLN A O 1
ATOM 689 N N . ARG A 1 87 ? 2.624 -7.512 -0.480 1.00 90.06 87 ARG A N 1
ATOM 690 C CA . ARG A 1 87 ? 1.522 -6.709 0.060 1.00 90.06 87 ARG A CA 1
ATOM 691 C C . ARG A 1 87 ? 0.170 -7.279 -0.350 1.00 90.06 87 ARG A C 1
ATOM 693 O O . ARG A 1 87 ? -0.714 -7.376 0.492 1.00 90.06 87 ARG A O 1
ATOM 700 N N . HIS A 1 88 ? 0.026 -7.670 -1.612 1.00 92.62 88 HIS A N 1
ATOM 701 C CA . HIS A 1 88 ? -1.187 -8.292 -2.115 1.00 92.62 88 HIS A CA 1
ATOM 702 C C . HIS A 1 88 ? -1.486 -9.615 -1.408 1.00 92.62 88 HIS A C 1
ATOM 704 O O . HIS A 1 88 ? -2.626 -9.837 -1.037 1.00 92.62 88 HIS A O 1
ATOM 710 N N . ARG A 1 89 ? -0.490 -10.454 -1.108 1.00 91.06 89 ARG A N 1
ATOM 711 C CA . ARG A 1 89 ? -0.721 -11.706 -0.365 1.00 91.06 89 ARG A CA 1
ATOM 712 C C . ARG A 1 89 ? -1.445 -11.500 0.971 1.00 91.06 89 ARG A C 1
ATOM 714 O O . ARG A 1 89 ? -2.224 -12.358 1.371 1.00 91.06 89 ARG A O 1
ATOM 721 N N . ARG A 1 90 ? -1.264 -10.346 1.624 1.00 89.81 90 ARG A N 1
ATOM 722 C CA . ARG A 1 90 ? -1.982 -10.000 2.865 1.00 89.81 90 ARG A CA 1
ATOM 723 C C . ARG A 1 90 ? -3.489 -9.835 2.662 1.00 89.81 90 ARG A C 1
ATOM 725 O O . ARG A 1 90 ? -4.237 -9.960 3.624 1.00 89.81 90 ARG A O 1
ATOM 732 N N . THR A 1 91 ? -3.955 -9.592 1.434 1.00 89.50 91 THR A N 1
ATOM 733 C CA . THR A 1 91 ? -5.394 -9.534 1.134 1.00 89.50 91 THR A CA 1
ATOM 734 C C . THR A 1 91 ? -6.056 -10.899 1.207 1.00 89.50 91 THR A C 1
ATOM 736 O O . THR A 1 91 ? -7.250 -10.958 1.455 1.00 89.50 91 THR A O 1
ATOM 739 N N . HIS A 1 92 ? -5.300 -11.982 1.018 1.00 89.62 92 HIS A N 1
ATOM 740 C CA . HIS A 1 92 ? -5.823 -13.337 1.180 1.00 89.62 92 HIS A CA 1
ATOM 741 C C . HIS A 1 92 ? -5.889 -13.760 2.645 1.00 89.62 92 HIS A C 1
ATOM 743 O O . HIS A 1 92 ? -6.838 -14.420 3.043 1.00 89.62 92 HIS A O 1
ATOM 749 N N . THR A 1 93 ? -4.907 -13.359 3.456 1.00 86.88 93 THR A N 1
ATOM 750 C CA . THR A 1 93 ? -4.870 -13.714 4.883 1.00 86.88 93 THR A CA 1
ATOM 751 C C . THR A 1 93 ? -5.686 -12.768 5.761 1.00 86.88 93 THR A C 1
ATOM 753 O O . THR A 1 93 ? -5.913 -13.057 6.930 1.00 86.88 93 THR A O 1
ATOM 756 N N . GLY A 1 94 ? -6.100 -11.610 5.236 1.00 85.06 94 GLY A N 1
ATOM 757 C CA . GLY A 1 94 ? -6.835 -10.601 6.002 1.00 85.06 94 GLY A CA 1
ATOM 758 C C . GLY A 1 94 ? -6.009 -9.937 7.109 1.00 85.06 94 GLY A C 1
ATOM 759 O O . GLY A 1 94 ? -6.562 -9.213 7.936 1.00 85.06 94 GLY A O 1
ATOM 760 N N . GLU A 1 95 ? -4.690 -10.141 7.140 1.00 85.00 95 GLU A N 1
ATOM 761 C CA . GLU A 1 95 ? -3.832 -9.635 8.209 1.00 85.00 95 GLU A CA 1
ATOM 762 C C . GLU A 1 95 ? -3.816 -8.100 8.270 1.00 85.00 95 GLU A C 1
ATOM 764 O O . GLU A 1 95 ? -3.295 -7.412 7.385 1.00 85.00 95 GLU A O 1
ATOM 769 N N . LYS A 1 96 ? -4.320 -7.549 9.379 1.00 86.31 96 LYS A N 1
ATOM 770 C CA . LYS A 1 96 ? -4.284 -6.113 9.685 1.00 86.31 96 LYS A CA 1
ATOM 771 C C . LYS A 1 96 ? -3.263 -5.836 10.786 1.00 86.31 96 LYS A C 1
ATOM 773 O O . LYS A 1 96 ? -3.549 -5.976 11.978 1.00 86.31 96 LYS A O 1
ATOM 778 N N . ARG A 1 97 ? -2.053 -5.475 10.360 1.00 87.31 97 ARG A N 1
ATOM 779 C CA . ARG A 1 97 ? -0.877 -5.293 11.230 1.00 87.31 97 ARG A CA 1
ATOM 780 C C . ARG A 1 97 ? -0.729 -3.877 11.787 1.00 87.31 97 ARG A C 1
ATOM 782 O O . ARG A 1 97 ? 0.037 -3.678 12.716 1.00 87.31 97 ARG A O 1
ATOM 789 N N . PHE A 1 98 ? -1.414 -2.904 11.196 1.00 90.38 98 PHE A N 1
ATOM 790 C CA . PHE A 1 98 ? -1.262 -1.496 11.545 1.00 90.38 98 PHE A CA 1
ATOM 791 C C . PHE A 1 98 ? -2.500 -1.031 12.298 1.00 90.38 98 PHE A C 1
ATOM 793 O O . PHE A 1 98 ? -3.598 -1.158 11.768 1.00 90.38 98 PHE A O 1
ATOM 800 N N . THR A 1 99 ? -2.338 -0.495 13.500 1.00 91.50 99 THR A N 1
ATOM 801 C CA . THR A 1 99 ? -3.456 -0.071 14.352 1.00 91.50 99 THR A CA 1
ATOM 802 C C . THR A 1 99 ? -3.364 1.428 14.604 1.00 91.50 99 THR A C 1
ATOM 804 O O . THR A 1 99 ? -2.269 1.959 14.776 1.00 91.50 99 THR A O 1
ATOM 807 N N . CYS A 1 100 ? -4.501 2.118 14.568 1.00 91.44 100 CYS A N 1
ATOM 808 C CA . CYS A 1 100 ? -4.611 3.482 15.066 1.00 91.44 100 CYS A CA 1
ATOM 809 C C . CYS A 1 100 ? -4.773 3.445 16.584 1.00 91.44 100 CYS A C 1
ATOM 811 O O . CYS A 1 100 ? -5.659 2.748 17.064 1.00 91.44 100 CYS A O 1
ATOM 813 N N . ASN A 1 101 ? -3.948 4.188 17.319 1.00 88.19 101 ASN A N 1
ATOM 814 C CA . ASN A 1 101 ? -4.017 4.200 18.782 1.00 88.19 101 ASN A CA 1
ATOM 815 C C . ASN A 1 101 ? -5.201 5.017 19.319 1.00 88.19 101 ASN A C 1
ATOM 817 O O . ASN A 1 101 ? -5.674 4.720 20.404 1.00 88.19 101 ASN A O 1
ATOM 821 N N . GLU A 1 102 ? -5.707 5.983 18.547 1.00 84.75 102 GLU A N 1
ATOM 822 C CA . GLU A 1 102 ? -6.829 6.834 18.968 1.00 84.75 102 GLU A CA 1
ATOM 823 C C . GLU A 1 102 ? -8.173 6.103 18.896 1.00 84.75 102 GLU A C 1
ATOM 825 O O . GLU A 1 102 ? -8.946 6.124 19.842 1.00 84.75 102 GLU A O 1
ATOM 830 N N . CYS A 1 103 ? -8.453 5.418 17.781 1.00 86.81 103 CYS A N 1
ATOM 831 C CA . CYS A 1 103 ? -9.747 4.758 17.557 1.00 86.81 103 CYS A CA 1
ATOM 832 C C . CYS A 1 103 ? -9.662 3.228 17.446 1.00 86.81 103 CYS A C 1
ATOM 834 O O . CYS A 1 103 ? -10.619 2.578 17.023 1.00 86.81 103 CYS A O 1
ATOM 836 N N . CYS A 1 104 ? -8.497 2.633 17.720 1.00 88.12 104 CYS A N 1
ATOM 837 C CA . CYS A 1 104 ? -8.234 1.188 17.636 1.00 88.12 104 CYS A CA 1
ATOM 838 C C . CYS A 1 104 ? -8.479 0.543 16.253 1.00 88.12 104 CYS A C 1
ATOM 840 O O . CYS A 1 104 ? -8.407 -0.682 16.099 1.00 88.12 104 CYS A O 1
ATOM 842 N N . LYS A 1 105 ? -8.727 1.336 15.201 1.00 87.94 105 LYS A N 1
ATOM 843 C CA . LYS A 1 105 ? -9.011 0.823 13.856 1.00 87.94 105 LYS A CA 1
ATOM 844 C C . LYS A 1 105 ? -7.769 0.189 13.235 1.00 87.94 105 LYS A C 1
ATOM 846 O O . LYS A 1 105 ? -6.675 0.756 13.256 1.00 87.94 105 LYS A O 1
ATOM 851 N N . ARG A 1 106 ? -7.946 -0.998 12.643 1.00 91.12 106 ARG A N 1
ATOM 852 C CA . ARG A 1 106 ? -6.856 -1.804 12.071 1.00 91.12 106 ARG A CA 1
ATOM 853 C C . ARG A 1 106 ? -6.809 -1.717 10.545 1.00 91.12 106 ARG A C 1
ATOM 855 O O . ARG A 1 106 ? -7.829 -1.816 9.863 1.00 91.12 106 ARG A O 1
ATOM 862 N N . PHE A 1 107 ? -5.600 -1.629 10.008 1.00 90.12 107 PHE A N 1
ATOM 863 C CA . PHE A 1 107 ? -5.274 -1.456 8.599 1.00 90.12 107 PHE A CA 1
ATOM 864 C C . PHE A 1 107 ? -4.266 -2.511 8.135 1.00 90.12 107 PHE A C 1
ATOM 866 O O . PHE A 1 107 ? -3.383 -2.959 8.869 1.00 90.12 107 PHE A O 1
ATOM 873 N N . MET A 1 108 ? -4.375 -2.887 6.863 1.00 89.31 108 MET A N 1
ATOM 874 C CA . MET A 1 108 ? -3.457 -3.828 6.211 1.00 89.31 108 MET A CA 1
ATOM 875 C C . MET A 1 108 ? -2.150 -3.162 5.750 1.00 89.31 108 MET A C 1
ATOM 877 O O . MET A 1 108 ? -1.138 -3.836 5.539 1.00 89.31 108 MET A O 1
ATOM 881 N N . ARG A 1 109 ? -2.157 -1.832 5.583 1.00 89.06 109 ARG A N 1
ATOM 882 C CA . ARG A 1 109 ? -1.015 -1.055 5.088 1.00 89.06 109 ARG A CA 1
ATOM 883 C C . ARG A 1 109 ? -0.771 0.185 5.942 1.00 89.06 109 ARG A C 1
ATOM 885 O O . ARG A 1 109 ? -1.723 0.824 6.387 1.00 89.06 109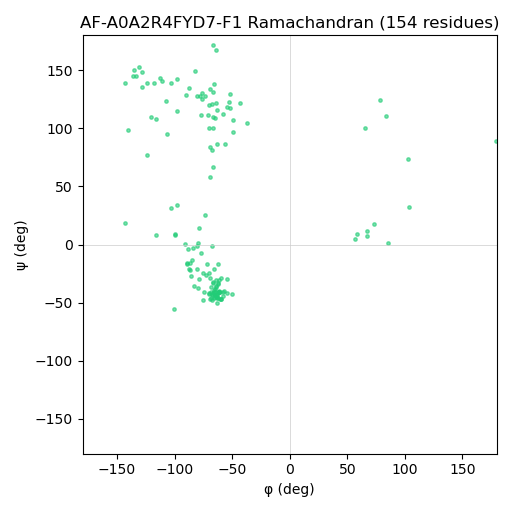 ARG A O 1
ATOM 892 N N . SER A 1 110 ? 0.502 0.536 6.101 1.00 90.81 110 SER A N 1
ATOM 893 C CA . SER A 1 110 ? 0.936 1.709 6.860 1.00 90.81 110 SER A CA 1
ATOM 894 C C . SER A 1 110 ? 0.479 3.016 6.223 1.00 90.81 110 SER A C 1
ATOM 896 O O . SER A 1 110 ? 0.056 3.909 6.936 1.00 90.81 110 SER A O 1
ATOM 898 N N . ASP A 1 111 ? 0.482 3.129 4.895 1.00 90.38 111 ASP A N 1
ATOM 899 C CA . ASP A 1 111 ? 0.064 4.353 4.205 1.00 90.38 111 ASP A CA 1
ATOM 900 C C . ASP A 1 111 ? -1.433 4.650 4.374 1.00 90.38 111 ASP A C 1
ATOM 902 O O . ASP A 1 111 ? -1.828 5.812 4.464 1.00 90.38 111 ASP A O 1
ATOM 906 N N . HIS A 1 112 ? -2.266 3.610 4.477 1.00 91.44 112 HIS A N 1
ATOM 907 C CA . HIS A 1 112 ? -3.675 3.770 4.840 1.00 91.44 112 HIS A CA 1
ATOM 908 C C . HIS A 1 112 ? -3.830 4.247 6.284 1.00 91.44 112 HIS A C 1
ATOM 910 O O . HIS A 1 112 ? -4.593 5.180 6.523 1.00 91.44 112 HIS A O 1
ATOM 916 N N . LEU A 1 113 ? -3.062 3.672 7.217 1.00 93.44 113 LEU A N 1
ATOM 917 C CA . LEU A 1 113 ? -3.025 4.147 8.599 1.00 93.44 113 LEU A CA 1
ATOM 918 C C . LEU A 1 113 ? -2.559 5.611 8.669 1.00 93.44 113 LEU A C 1
ATOM 920 O O . LEU A 1 113 ? -3.220 6.417 9.305 1.00 93.44 113 LEU A O 1
ATOM 924 N N . SER A 1 114 ? -1.483 5.998 7.981 1.00 91.56 114 SER A N 1
ATOM 925 C CA . SER A 1 114 ? -0.963 7.375 8.003 1.00 91.56 114 SER A CA 1
ATOM 926 C C . SER A 1 114 ? -1.948 8.403 7.443 1.00 91.56 114 SER A C 1
ATOM 928 O O . SER A 1 114 ? -1.971 9.545 7.898 1.00 91.56 114 SER A O 1
ATOM 930 N N . LYS A 1 115 ? -2.754 8.030 6.442 1.00 89.81 115 LYS A N 1
ATOM 931 C CA . LYS A 1 115 ? -3.852 8.881 5.957 1.00 89.81 115 LYS A CA 1
ATOM 932 C C . LYS A 1 115 ? -4.973 8.973 6.986 1.00 89.81 115 LYS A C 1
ATOM 934 O O . LYS A 1 115 ? -5.485 10.056 7.226 1.00 89.81 115 LYS A O 1
ATOM 939 N N . HIS A 1 116 ? -5.315 7.851 7.608 1.00 90.94 116 HIS A N 1
ATOM 940 C CA . HIS A 1 116 ? -6.354 7.801 8.622 1.00 90.94 116 HIS A CA 1
ATOM 941 C C . HIS A 1 116 ? -5.987 8.582 9.890 1.00 90.94 116 HIS A C 1
ATOM 943 O O . HIS A 1 116 ? -6.812 9.360 10.345 1.00 90.94 116 HIS A O 1
ATOM 949 N N . ILE A 1 117 ? -4.770 8.430 10.427 1.00 88.94 117 ILE A N 1
ATOM 950 C CA . ILE A 1 117 ? -4.320 9.102 11.660 1.00 88.94 117 ILE A CA 1
ATOM 951 C C . ILE A 1 117 ? -4.512 10.614 11.558 1.00 88.94 117 ILE A C 1
ATOM 953 O O . ILE A 1 117 ? -4.991 11.223 12.505 1.00 88.94 117 ILE A O 1
ATOM 957 N N . ARG A 1 118 ? -4.208 11.216 10.401 1.00 85.31 118 ARG A N 1
ATOM 958 C CA . ARG A 1 118 ? -4.374 12.662 10.205 1.00 85.31 118 ARG A CA 1
ATOM 959 C C . ARG A 1 118 ? -5.805 13.134 10.446 1.00 85.31 118 ARG A C 1
ATOM 961 O O . ARG A 1 118 ? -5.990 14.168 11.067 1.00 85.31 118 ARG A O 1
ATOM 968 N N . HIS A 1 119 ? -6.800 12.381 9.987 1.00 81.81 119 HIS A N 1
ATOM 969 C CA . HIS A 1 119 ? -8.205 12.729 10.217 1.00 81.81 119 HIS A CA 1
ATOM 970 C C . HIS A 1 119 ? -8.691 12.252 11.588 1.00 81.81 119 HIS A C 1
ATOM 972 O O . HIS A 1 119 ? -9.456 12.942 12.247 1.00 81.81 119 HIS A O 1
ATOM 978 N N . CYS A 1 120 ? -8.219 11.091 12.041 1.00 85.25 120 CYS A N 1
ATOM 979 C CA . CYS A 1 120 ? -8.633 10.499 13.305 1.00 85.25 120 CYS A CA 1
ATOM 980 C C . CYS A 1 120 ? -8.224 11.357 14.501 1.00 85.25 120 CYS A C 1
ATOM 982 O O . CYS A 1 120 ? -9.038 11.570 15.386 1.00 85.25 120 CYS A O 1
ATOM 984 N N . VAL A 1 121 ? -6.990 11.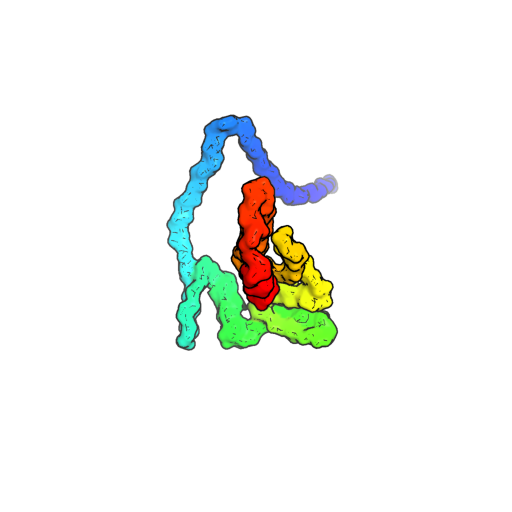867 14.520 1.00 79.12 121 VAL A N 1
ATOM 985 C CA . VAL A 1 121 ? -6.493 12.700 15.624 1.00 79.12 121 VAL A CA 1
ATOM 986 C C . VAL A 1 121 ? -7.257 14.019 15.690 1.00 79.12 121 VAL A C 1
ATOM 988 O O . VAL A 1 121 ? -7.619 14.444 16.776 1.00 79.12 121 VAL A O 1
ATOM 991 N N . LEU A 1 122 ? -7.559 14.644 14.547 1.00 75.31 122 LEU A N 1
ATOM 992 C CA . LEU A 1 122 ? -8.329 15.892 14.516 1.00 75.31 122 LEU A CA 1
ATOM 993 C C . LEU A 1 122 ? -9.749 15.701 15.061 1.00 75.31 122 LEU A C 1
ATOM 995 O O . LEU A 1 122 ? -10.204 16.506 15.868 1.00 75.31 122 LEU A O 1
ATOM 999 N N . MET A 1 123 ? -10.422 14.617 14.671 1.00 71.50 123 MET A N 1
ATOM 1000 C CA . MET A 1 123 ? -11.770 14.304 15.160 1.00 71.50 123 MET A CA 1
ATOM 1001 C C . MET A 1 123 ? -11.762 13.899 16.637 1.00 71.50 123 MET A C 1
ATOM 1003 O O . MET A 1 123 ? -12.594 14.353 17.409 1.00 71.50 123 MET A O 1
ATOM 1007 N N . HIS A 1 124 ? -10.788 13.096 17.072 1.00 76.00 124 HIS A N 1
ATOM 1008 C CA . HIS A 1 124 ? -10.710 12.680 18.471 1.00 76.00 124 HIS A CA 1
ATOM 1009 C C . HIS A 1 124 ? -10.342 13.865 19.372 1.00 76.00 124 HIS A C 1
ATOM 1011 O O . HIS A 1 124 ? -11.028 14.134 20.347 1.00 76.00 124 HIS A O 1
ATOM 1017 N N . HIS A 1 125 ? -9.329 14.656 19.014 1.00 73.25 125 HIS A N 1
ATOM 1018 C CA . HIS A 1 125 ? -8.897 15.789 19.830 1.00 73.25 125 HIS A CA 1
ATOM 1019 C C . HIS A 1 125 ? -9.950 16.907 19.900 1.00 73.25 125 HIS A C 1
ATOM 1021 O O . HIS A 1 125 ? -10.081 17.539 20.941 1.00 73.25 125 HIS A O 1
ATOM 1027 N N . SER A 1 126 ? -10.735 17.127 18.837 1.00 73.31 126 SER A N 1
ATOM 1028 C CA . SER A 1 126 ? -11.856 18.080 18.874 1.00 73.31 126 SER A CA 1
ATOM 1029 C C . SER A 1 126 ? -12.996 17.598 19.773 1.00 73.31 126 SER A C 1
ATOM 1031 O O . SER A 1 126 ? -13.436 18.361 20.627 1.00 73.31 126 SER A O 1
ATOM 1033 N N . VAL A 1 127 ? -13.411 16.330 19.678 1.00 74.25 127 VAL A N 1
ATOM 1034 C CA . VAL A 1 127 ? -14.444 15.762 20.564 1.00 74.25 127 VAL A CA 1
ATOM 1035 C C . VAL A 1 127 ? -13.986 15.759 22.024 1.00 74.25 127 VAL A C 1
ATOM 1037 O O . VAL A 1 127 ? -14.730 16.193 22.897 1.00 74.25 127 VAL A O 1
ATOM 1040 N N . PHE A 1 128 ? -12.746 15.347 22.306 1.00 78.88 128 PHE A N 1
ATOM 1041 C CA . PHE A 1 128 ? -12.191 15.393 23.663 1.00 78.88 128 PHE A CA 1
ATOM 1042 C C . PHE A 1 128 ? -12.116 16.820 24.207 1.00 78.88 128 PHE A C 1
ATOM 1044 O O . PHE A 1 128 ? -12.446 17.035 25.369 1.00 78.88 128 PHE A O 1
ATOM 1051 N N . PHE A 1 129 ? -11.720 17.795 23.386 1.00 78.62 129 PHE A N 1
ATOM 1052 C CA . PHE A 1 129 ? -11.660 19.196 23.797 1.00 78.62 129 PHE A CA 1
ATOM 1053 C C . PHE A 1 129 ? -13.052 19.772 24.080 1.00 78.62 129 PHE A C 1
ATOM 1055 O O . PHE A 1 129 ? -13.228 20.447 25.091 1.00 78.62 129 PHE A O 1
ATOM 1062 N N . VAL A 1 130 ? -14.051 19.457 23.248 1.00 80.06 130 VAL A N 1
ATOM 1063 C CA . VAL A 1 130 ? -15.448 19.855 23.481 1.00 80.06 130 VAL A CA 1
ATOM 1064 C C . VAL A 1 130 ? -15.976 19.216 24.762 1.00 80.06 130 VAL A C 1
ATOM 1066 O O . VAL A 1 130 ? -16.467 19.928 25.628 1.00 80.06 130 VAL A O 1
ATOM 1069 N N . LEU A 1 131 ? -15.817 17.904 24.948 1.00 82.31 131 LEU A N 1
ATOM 1070 C CA . LEU A 1 131 ? -16.273 17.218 26.163 1.00 82.31 131 LEU A CA 1
ATOM 1071 C C . LEU A 1 131 ? -15.571 17.739 27.424 1.00 82.31 131 LEU A C 1
ATOM 1073 O O . LEU A 1 131 ? -16.218 17.943 28.448 1.00 82.31 131 LEU A O 1
ATOM 1077 N N . TYR A 1 132 ? -14.265 17.996 27.346 1.00 85.88 132 TYR A N 1
ATOM 1078 C CA . TYR A 1 132 ? -13.494 18.586 28.437 1.00 85.88 132 TYR A CA 1
ATOM 1079 C C . TYR A 1 132 ? -13.977 20.001 28.780 1.00 85.88 132 TYR A C 1
ATOM 1081 O O . TYR A 1 132 ? -14.188 20.311 29.951 1.00 85.88 132 TYR A O 1
ATOM 1089 N N . TYR A 1 133 ? -14.197 20.848 27.772 1.00 82.62 133 TYR A N 1
ATOM 1090 C CA . TYR A 1 133 ? -14.694 22.210 27.964 1.00 82.62 133 TYR A CA 1
ATOM 1091 C C . TYR A 1 133 ? -16.119 22.223 28.535 1.00 82.62 133 TYR A C 1
ATOM 1093 O O . TYR A 1 133 ? -16.402 22.967 29.471 1.00 82.62 133 TYR A O 1
ATOM 1101 N N . MET A 1 134 ? -16.990 21.336 28.050 1.00 80.06 134 MET A N 1
ATOM 1102 C CA . MET A 1 134 ? -18.349 21.161 28.572 1.00 80.06 134 MET A CA 1
ATOM 1103 C C . MET A 1 134 ? -18.339 20.692 30.031 1.00 80.06 134 MET A C 1
ATOM 1105 O O . MET A 1 134 ? -19.068 21.230 30.864 1.00 80.06 134 MET A O 1
ATOM 1109 N N . PHE A 1 135 ? -17.465 19.742 30.375 1.00 84.12 135 PHE A N 1
ATOM 1110 C CA . PHE A 1 135 ? -17.267 19.306 31.758 1.00 84.12 135 PHE A CA 1
ATOM 1111 C C . PHE A 1 135 ? -16.750 20.445 32.652 1.00 84.12 135 PHE A C 1
ATOM 1113 O O . PHE A 1 135 ? -17.219 20.619 33.775 1.00 84.12 135 PHE A O 1
ATOM 1120 N N . TYR A 1 136 ? -15.829 21.266 32.146 1.00 85.62 136 TYR A N 1
ATOM 1121 C CA . TYR A 1 136 ? -15.301 22.427 32.861 1.00 85.62 136 TYR A CA 1
ATOM 1122 C C . TYR A 1 136 ? -16.370 23.506 33.123 1.00 85.62 136 TYR A C 1
ATOM 1124 O O . TYR A 1 136 ? -16.487 23.986 34.250 1.00 85.62 136 TYR A O 1
ATOM 1132 N N . LEU A 1 137 ? -17.199 23.850 32.129 1.00 83.94 137 LEU A N 1
ATOM 1133 C CA . LEU A 1 137 ? -18.309 24.804 32.289 1.00 83.94 137 LEU A CA 1
ATOM 1134 C C . LEU A 1 137 ? -19.381 24.309 33.268 1.00 83.94 137 LEU A C 1
ATOM 1136 O O . LEU A 1 137 ? -19.937 25.103 34.032 1.00 83.94 137 LEU A O 1
ATOM 1140 N N . PHE A 1 138 ? -19.644 23.000 33.270 1.00 82.88 138 PHE A N 1
ATOM 1141 C CA . PHE A 1 138 ? -20.525 22.365 34.245 1.00 82.88 138 PHE A CA 1
ATOM 1142 C C . PHE A 1 138 ? -19.987 22.519 35.676 1.00 82.88 138 PHE A C 1
ATOM 1144 O O . PHE A 1 138 ? -20.732 22.935 36.561 1.00 82.88 138 PHE A O 1
ATOM 1151 N N . LEU A 1 139 ? -18.689 22.272 35.899 1.00 85.50 139 LEU A N 1
ATOM 1152 C CA . LEU A 1 139 ? -18.052 22.457 37.211 1.00 85.50 139 LEU A CA 1
ATOM 1153 C C . LEU A 1 139 ? -18.053 23.917 37.692 1.00 85.50 139 LEU A C 1
ATOM 1155 O O . LEU A 1 139 ? -18.118 24.155 38.895 1.00 85.50 139 LEU A O 1
ATOM 1159 N N . LEU A 1 140 ? -18.009 24.890 36.778 1.00 86.06 140 LEU A N 1
ATOM 1160 C CA . LEU A 1 140 ? -18.110 26.319 37.102 1.00 86.06 140 LEU A CA 1
ATOM 1161 C C . LEU A 1 140 ? -19.554 26.810 37.316 1.00 86.06 140 LEU A C 1
ATOM 1163 O O . LEU A 1 140 ? -19.753 27.985 37.619 1.00 86.06 140 LEU A O 1
ATOM 1167 N N . GLY A 1 141 ? -20.563 25.944 37.170 1.00 75.62 141 GLY A N 1
ATOM 1168 C CA . GLY A 1 141 ? -21.967 26.294 37.406 1.00 75.62 141 GLY A CA 1
ATOM 1169 C C . GLY A 1 141 ? -22.591 27.190 36.328 1.00 75.62 141 GLY A C 1
ATOM 1170 O O . GLY A 1 141 ? -23.639 27.785 36.564 1.00 75.62 141 GLY A O 1
ATOM 1171 N N . LEU A 1 142 ? -21.978 27.281 35.143 1.00 70.38 142 LEU A N 1
ATOM 1172 C CA . LEU A 1 142 ? -22.432 28.130 34.030 1.00 70.38 142 LEU A CA 1
ATOM 1173 C C . LEU A 1 142 ? -23.390 27.410 33.053 1.00 70.38 142 LEU A C 1
ATOM 1175 O O . LEU A 1 142 ? -23.854 28.012 32.089 1.00 70.38 142 LEU A O 1
ATOM 1179 N N . GLY A 1 143 ? -23.720 26.135 33.291 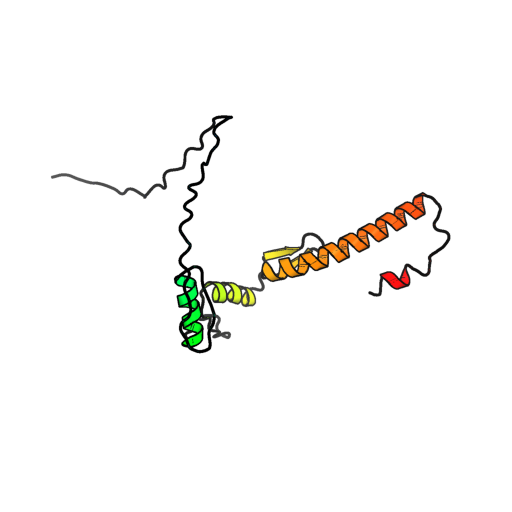1.00 58.66 143 GLY A N 1
ATOM 1180 C CA . GLY A 1 143 ? -24.435 25.239 32.359 1.00 58.66 143 GLY A CA 1
ATOM 1181 C C . GLY A 1 143 ? -25.944 25.471 32.158 1.00 58.66 143 GLY A C 1
ATOM 1182 O O . GLY A 1 143 ? -26.664 24.529 31.835 1.00 58.66 143 GLY A O 1
ATOM 1183 N N . GLY A 1 144 ? -26.453 26.688 32.378 1.00 57.84 144 GLY A N 1
ATOM 1184 C CA . GLY A 1 144 ? -27.882 27.026 32.258 1.00 57.84 144 GLY A CA 1
ATOM 1185 C C . GLY A 1 144 ? -28.371 27.357 30.841 1.00 57.84 144 GLY A C 1
ATOM 1186 O O . GLY A 1 144 ? -29.557 27.608 30.644 1.00 57.84 144 GLY A O 1
ATOM 1187 N N . ILE A 1 145 ? -27.486 27.375 29.848 1.00 57.25 145 ILE A N 1
ATOM 1188 C CA . ILE A 1 145 ? -27.773 27.752 28.458 1.00 57.25 145 ILE A CA 1
ATOM 1189 C C . ILE A 1 145 ? -27.055 26.711 27.582 1.00 57.25 145 ILE A C 1
ATOM 1191 O O . ILE A 1 145 ? -25.987 26.271 27.974 1.00 57.25 145 ILE A O 1
ATOM 1195 N N . GLU A 1 146 ? -27.613 26.316 26.429 1.00 54.72 146 GLU A N 1
ATOM 1196 C CA . GLU A 1 146 ? -27.007 25.408 25.413 1.00 54.72 146 GLU A CA 1
ATOM 1197 C C . GLU A 1 146 ? -27.485 23.942 25.337 1.00 54.72 146 GLU A C 1
ATOM 1199 O O . GLU A 1 146 ? -26.766 23.071 24.853 1.00 54.72 146 GLU A O 1
ATOM 1204 N N . LYS A 1 147 ? -28.760 23.645 25.629 1.00 55.75 147 LYS A N 1
ATOM 1205 C CA . LYS A 1 147 ? -29.351 22.371 25.148 1.00 55.75 147 LYS A CA 1
ATOM 1206 C C . LYS A 1 147 ? -29.391 22.251 23.610 1.00 55.75 147 LYS A C 1
ATOM 1208 O O . LYS A 1 147 ? -29.507 21.149 23.103 1.00 55.75 147 LYS A O 1
ATOM 1213 N N . ASN A 1 148 ? -29.246 23.361 22.876 1.00 55.06 148 ASN A N 1
ATOM 1214 C CA . ASN A 1 148 ? -29.333 23.397 21.408 1.00 55.06 148 ASN A CA 1
ATOM 1215 C C . ASN A 1 148 ? -27.999 23.153 20.673 1.00 55.06 148 ASN A C 1
ATOM 1217 O O . ASN A 1 148 ? -28.021 22.899 19.474 1.00 55.06 148 ASN A O 1
ATOM 1221 N N . LEU A 1 149 ? -26.840 23.241 21.343 1.00 55.06 149 LEU A N 1
ATOM 1222 C CA . LEU A 1 149 ? -25.538 23.019 20.687 1.00 55.06 149 LEU A CA 1
ATOM 1223 C C . LEU A 1 149 ? -25.153 21.529 20.646 1.00 55.06 149 LEU A C 1
ATOM 1225 O O . LEU A 1 149 ? -24.443 21.100 19.738 1.00 55.06 149 LEU A O 1
ATOM 1229 N N . TYR A 1 150 ? -25.650 20.744 21.610 1.00 56.97 150 TYR A N 1
ATOM 1230 C CA . TYR A 1 150 ? -25.396 19.305 21.743 1.00 56.97 150 TYR A CA 1
ATOM 1231 C C . TYR A 1 150 ? -25.885 18.507 20.522 1.00 56.97 150 TYR A C 1
ATOM 1233 O O . TYR A 1 150 ? -25.157 17.652 20.021 1.00 56.97 150 TYR A O 1
ATOM 1241 N N . ASP A 1 151 ? -27.063 18.852 19.989 1.00 51.50 151 ASP A N 1
ATOM 1242 C CA . ASP A 1 151 ? -27.657 18.171 18.830 1.00 51.50 151 ASP A CA 1
ATOM 1243 C C . ASP A 1 151 ? -26.939 18.503 17.507 1.00 51.50 151 ASP A C 1
ATOM 1245 O O . ASP A 1 151 ? -26.894 17.680 16.598 1.00 51.50 151 ASP A O 1
ATOM 1249 N N . ILE A 1 152 ? -26.294 19.671 17.402 1.00 55.59 152 ILE A N 1
ATOM 1250 C CA . ILE A 1 152 ? -25.609 20.114 16.172 1.00 55.59 152 ILE A CA 1
ATOM 1251 C C . ILE A 1 152 ? -24.236 19.434 15.997 1.00 55.59 152 ILE A C 1
ATOM 1253 O O . ILE A 1 152 ? -23.784 19.227 14.869 1.00 55.59 152 ILE A O 1
ATOM 1257 N N . VAL A 1 153 ? -23.562 19.077 17.096 1.00 56.41 153 VAL A N 1
ATOM 1258 C CA . VAL A 1 153 ? -22.191 18.523 17.073 1.00 56.41 153 VAL A CA 1
ATOM 1259 C C . V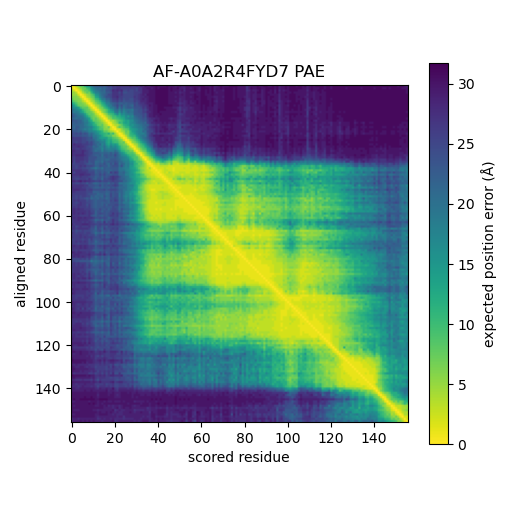AL A 1 153 ? -22.167 16.996 16.907 1.00 56.41 153 VAL A C 1
ATOM 1261 O O . VAL A 1 153 ? -21.157 16.461 16.465 1.00 56.41 153 VAL A O 1
ATOM 1264 N N . ILE A 1 154 ? -23.252 16.282 17.226 1.00 55.34 154 ILE A N 1
ATOM 1265 C CA . ILE A 1 154 ? -23.304 14.809 17.124 1.00 55.34 154 ILE A CA 1
ATOM 1266 C C . ILE A 1 154 ? -23.717 14.315 15.719 1.00 55.34 154 ILE A C 1
ATOM 1268 O O . ILE A 1 154 ? -23.369 13.192 15.353 1.00 55.34 154 ILE A O 1
ATOM 1272 N N . GLU A 1 155 ? -24.397 15.130 14.901 1.00 47.06 155 GLU A N 1
ATOM 1273 C CA . GLU A 1 155 ? -24.842 14.737 13.547 1.00 47.06 155 GLU A CA 1
ATOM 1274 C C . GLU A 1 155 ? -23.830 14.992 12.402 1.00 47.06 155 GLU A C 1
ATOM 1276 O O . GLU A 1 155 ? -24.095 14.577 11.272 1.00 47.06 155 GLU A O 1
ATOM 1281 N N . ASN A 1 156 ? -22.667 15.610 12.654 1.00 38.38 156 ASN A N 1
ATOM 1282 C CA . ASN A 1 156 ? -21.621 15.863 11.637 1.00 38.38 156 ASN A CA 1
ATOM 1283 C C . ASN A 1 156 ? -20.283 15.188 11.968 1.00 38.38 156 ASN A C 1
ATOM 1285 O O . ASN A 1 156 ? -19.565 14.817 11.007 1.00 38.38 156 ASN A O 1
#

Secondary structure (DSSP, 8-state):
---------------PPP--TT---------------EE--STT---EESSHHHHHHHHHHHTT---EE--STTT--EESSHHHHHHHHHHHHT---EE-TTT--EESSHHHHHHHHHHHHHHHHHHHHHHHHHHHHHHTT-TTS-TTTHHHHH--